Protein AF-G3NMR1-F1 (afdb_monomer_lite)

Radius of gyration: 26.81 Å; chains: 1; bounding box: 36×51×72 Å

Secondary structure (DSSP, 8-state):
--PPP--TT-------TTT-TTTTSTTHHHHHHHHHHHHHHHS---S-TTTTSPPP-TTTT--HHHHHHHHHHHTTPPPPP-----

Sequence (86 aa):
MAGTASVAGEVFVDALPYFDQGYDAAGVREAAAALVEEETRRYRPTKNYLSYLQTPDFSAFETEIMRNEFDRLAARQPMDLLSMKR

Structure (mmCIF, N/CA/C/O backbone):
data_AF-G3NMR1-F1
#
_entry.id   AF-G3NMR1-F1
#
loop_
_atom_site.group_PDB
_atom_site.id
_atom_site.type_symbol
_atom_site.label_atom_id
_atom_site.label_alt_id
_atom_site.label_comp_id
_atom_site.label_asym_id
_atom_site.label_entity_id
_atom_site.label_seq_id
_atom_site.pdbx_PDB_ins_code
_atom_site.Cartn_x
_atom_site.Cartn_y
_atom_site.Cartn_z
_atom_site.occupancy
_atom_site.B_iso_or_equiv
_atom_site.auth_seq_id
_atom_site.auth_comp_id
_atom_site.auth_asym_id
_atom_site.auth_atom_id
_atom_site.pdbx_PDB_model_num
ATOM 1 N N . MET A 1 1 ? 13.041 -34.737 -24.911 1.00 40.03 1 MET A N 1
ATOM 2 C CA . MET A 1 1 ? 12.950 -33.708 -23.857 1.00 40.03 1 MET A CA 1
ATOM 3 C C . MET A 1 1 ? 11.486 -33.350 -23.691 1.00 40.03 1 MET A C 1
ATOM 5 O O . MET A 1 1 ? 10.933 -32.706 -24.571 1.00 40.03 1 MET A O 1
ATOM 9 N N . ALA A 1 2 ? 10.834 -33.876 -22.655 1.00 44.94 2 ALA A N 1
ATOM 10 C CA . ALA A 1 2 ? 9.436 -33.575 -22.364 1.00 44.94 2 ALA A CA 1
ATOM 11 C C . ALA A 1 2 ? 9.364 -32.181 -21.722 1.00 44.94 2 ALA A C 1
ATOM 13 O O . ALA A 1 2 ? 9.760 -32.016 -20.573 1.00 44.94 2 ALA A O 1
ATOM 14 N N . GLY A 1 3 ? 8.940 -31.180 -22.495 1.00 46.69 3 GLY A N 1
ATOM 15 C CA . GLY A 1 3 ? 8.599 -29.852 -21.991 1.00 46.69 3 GLY A CA 1
ATOM 16 C C . GLY A 1 3 ? 7.132 -29.854 -21.584 1.00 46.69 3 GLY A C 1
ATOM 17 O O . GLY A 1 3 ? 6.269 -30.207 -22.383 1.00 46.69 3 GLY A O 1
ATOM 18 N N . THR A 1 4 ? 6.889 -29.555 -20.318 1.00 45.19 4 THR A N 1
ATOM 19 C CA . THR A 1 4 ? 5.616 -29.629 -19.605 1.00 45.19 4 THR A CA 1
ATOM 20 C C . THR A 1 4 ? 4.489 -28.865 -20.296 1.00 45.19 4 THR A C 1
ATOM 22 O O . THR A 1 4 ? 4.676 -27.761 -20.800 1.00 45.19 4 THR A O 1
ATOM 25 N N . ALA A 1 5 ? 3.304 -29.476 -20.298 1.00 44.34 5 ALA A N 1
ATOM 26 C CA . ALA A 1 5 ? 2.066 -28.897 -20.791 1.00 44.34 5 ALA A CA 1
ATOM 27 C C . ALA A 1 5 ? 1.788 -27.547 -20.108 1.00 44.34 5 ALA A C 1
ATOM 29 O O . ALA A 1 5 ? 1.606 -27.492 -18.894 1.00 44.34 5 ALA A O 1
ATOM 30 N N . SER A 1 6 ? 1.752 -26.475 -20.903 1.00 46.12 6 SER A N 1
ATOM 31 C CA . SER A 1 6 ? 1.300 -25.154 -20.471 1.00 46.12 6 SER A CA 1
ATOM 32 C C . SER A 1 6 ? -0.162 -25.262 -20.038 1.00 46.12 6 SER A C 1
ATOM 34 O O . SER A 1 6 ? -1.066 -25.484 -20.847 1.00 46.12 6 SER A O 1
ATOM 36 N N . VAL A 1 7 ? -0.384 -25.167 -18.730 1.00 44.19 7 VAL A N 1
ATOM 37 C CA . VAL A 1 7 ? -1.700 -24.899 -18.155 1.00 44.19 7 VAL A CA 1
ATOM 38 C C . VAL A 1 7 ? -2.145 -23.540 -18.691 1.00 44.19 7 VAL A C 1
ATOM 40 O O . VAL A 1 7 ? -1.350 -22.600 -18.708 1.00 44.19 7 VAL A O 1
ATOM 43 N N . ALA A 1 8 ? -3.404 -23.418 -19.118 1.00 51.53 8 ALA A N 1
ATOM 44 C CA . ALA A 1 8 ? -4.007 -22.134 -19.470 1.00 51.53 8 ALA A CA 1
ATOM 45 C C . ALA A 1 8 ? -3.903 -21.172 -18.267 1.00 51.53 8 ALA A C 1
ATOM 47 O O . ALA A 1 8 ? -4.730 -21.212 -17.358 1.00 51.53 8 ALA A O 1
ATOM 48 N N . GLY A 1 9 ? -2.839 -20.367 -18.225 1.00 53.78 9 GLY A N 1
ATOM 49 C CA . GLY A 1 9 ? -2.484 -19.534 -17.075 1.00 53.78 9 GLY A CA 1
ATOM 50 C C . GLY A 1 9 ? -0.994 -19.193 -16.968 1.00 53.78 9 GLY A C 1
ATOM 51 O O . GLY A 1 9 ? -0.674 -18.105 -16.499 1.00 53.78 9 GLY A O 1
ATOM 52 N N . GLU A 1 10 ? -0.085 -20.044 -17.454 1.00 57.41 10 GLU A N 1
ATOM 53 C CA . GLU A 1 10 ? 1.346 -19.707 -17.529 1.00 57.41 10 GLU A CA 1
ATOM 54 C C . GLU A 1 10 ? 1.672 -19.094 -18.892 1.00 57.41 10 GLU A C 1
ATOM 56 O O . GLU A 1 10 ? 2.130 -19.761 -19.820 1.00 57.41 10 GLU A O 1
ATOM 61 N N . VAL A 1 11 ? 1.398 -17.796 -19.024 1.00 71.44 11 VAL A N 1
ATOM 62 C CA . VAL A 1 11 ? 1.987 -16.994 -20.099 1.00 71.44 11 VAL A CA 1
ATOM 63 C C . VAL A 1 11 ? 3.428 -16.709 -19.693 1.00 71.44 11 VAL A C 1
ATOM 65 O O . VAL A 1 11 ? 3.669 -15.967 -18.743 1.00 71.44 11 VAL A O 1
ATOM 68 N N . PHE A 1 12 ? 4.388 -17.313 -20.393 1.00 75.25 12 PHE A N 1
ATOM 69 C CA . PHE A 1 12 ? 5.795 -16.972 -20.222 1.00 75.25 12 PHE A CA 1
ATOM 70 C C . PHE A 1 12 ? 6.020 -15.560 -20.772 1.00 75.25 12 PHE A C 1
ATOM 72 O O . PHE A 1 12 ? 5.918 -15.336 -21.978 1.00 75.25 12 PHE A O 1
ATOM 79 N N . VAL A 1 13 ? 6.258 -14.600 -19.880 1.00 80.44 13 VAL A N 1
ATOM 80 C CA . VAL A 1 13 ? 6.561 -13.218 -20.261 1.00 80.44 13 VAL A CA 1
ATOM 81 C C . VAL A 1 13 ? 8.059 -13.115 -20.515 1.00 80.44 13 VAL A C 1
ATOM 83 O O . VAL A 1 13 ? 8.858 -13.357 -19.613 1.00 80.44 13 VAL A O 1
ATOM 86 N N . ASP A 1 14 ? 8.424 -12.763 -21.745 1.00 83.88 14 ASP A N 1
ATOM 87 C CA . ASP A 1 14 ? 9.810 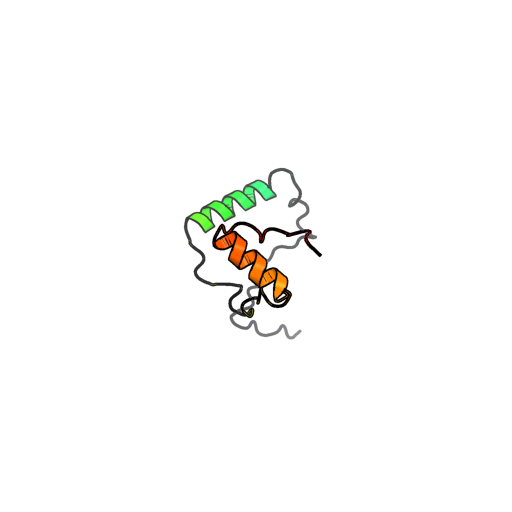-12.512 -22.129 1.00 83.88 14 ASP A CA 1
ATOM 88 C C . ASP A 1 14 ? 10.219 -11.094 -21.709 1.00 83.88 14 ASP A C 1
ATOM 90 O O . ASP A 1 14 ? 9.757 -10.103 -22.275 1.00 83.88 14 ASP A O 1
ATOM 94 N N . ALA A 1 15 ? 11.018 -11.011 -20.650 1.00 86.00 15 ALA A N 1
ATOM 95 C CA . ALA A 1 15 ? 11.588 -9.776 -20.122 1.00 86.00 15 ALA A CA 1
ATOM 96 C C . ALA A 1 15 ? 12.857 -10.138 -19.341 1.00 86.00 15 ALA A C 1
ATOM 98 O O . ALA A 1 15 ? 12.803 -10.325 -18.124 1.00 86.00 15 ALA A O 1
ATOM 99 N N . LEU A 1 16 ? 13.978 -10.337 -20.042 1.00 87.25 16 LEU A N 1
ATOM 100 C CA . LEU A 1 16 ? 15.205 -10.917 -19.486 1.00 87.25 16 LEU A CA 1
ATOM 101 C C . LEU A 1 16 ? 16.141 -9.827 -18.938 1.00 87.25 16 LEU A C 1
ATOM 103 O O . LEU A 1 16 ? 16.925 -9.256 -19.699 1.00 87.25 16 LEU A O 1
ATOM 107 N N . PRO A 1 17 ? 16.200 -9.598 -17.610 1.00 85.81 17 PRO A N 1
ATOM 108 C CA . PRO A 1 17 ? 16.912 -8.437 -17.067 1.00 85.81 17 PRO A CA 1
ATOM 109 C C . PRO A 1 17 ? 18.430 -8.490 -17.289 1.00 85.81 17 PRO A C 1
ATOM 111 O O . PRO A 1 17 ? 19.097 -7.466 -17.316 1.00 85.81 17 PRO A O 1
ATOM 114 N N . TYR A 1 18 ? 18.992 -9.692 -17.443 1.00 87.19 18 TYR A N 1
ATOM 115 C CA . TYR A 1 18 ? 20.427 -9.889 -17.661 1.00 87.19 18 TYR A CA 1
ATOM 116 C C . TYR A 1 18 ? 20.846 -9.760 -19.128 1.00 87.19 18 TYR A C 1
ATOM 118 O O . TYR A 1 18 ? 22.030 -9.565 -19.409 1.00 87.19 18 TYR A O 1
ATOM 126 N N . PHE A 1 19 ? 19.902 -9.896 -20.059 1.00 87.50 19 PHE A N 1
ATOM 127 C CA . PHE A 1 19 ? 20.162 -9.720 -21.486 1.00 87.50 19 PHE A CA 1
ATOM 128 C C . PHE A 1 19 ? 19.919 -8.264 -21.895 1.00 87.50 19 PHE A C 1
ATOM 130 O O . PHE A 1 19 ? 20.739 -7.659 -22.587 1.00 87.50 19 PHE A O 1
ATOM 137 N N . ASP A 1 20 ? 18.846 -7.672 -21.375 1.00 87.44 20 ASP A N 1
ATOM 138 C CA . ASP A 1 20 ? 18.431 -6.310 -21.678 1.00 87.44 20 ASP A CA 1
ATOM 139 C C . ASP A 1 20 ? 19.169 -5.277 -20.809 1.00 87.44 20 ASP A C 1
ATOM 141 O O . ASP A 1 20 ? 18.657 -4.737 -19.832 1.00 87.44 20 ASP A O 1
ATOM 145 N N . GLN A 1 21 ? 20.401 -4.949 -21.192 1.00 84.25 21 GLN A N 1
ATOM 146 C CA . GLN A 1 21 ? 21.262 -4.001 -20.462 1.00 84.25 21 GLN A CA 1
ATOM 147 C C . GLN A 1 21 ? 20.805 -2.526 -20.562 1.00 84.25 21 GLN A C 1
ATOM 149 O O . GLN A 1 21 ? 21.354 -1.649 -19.900 1.00 84.25 21 GLN A O 1
ATOM 154 N N . GLY A 1 22 ? 19.819 -2.228 -21.415 1.00 84.31 22 GLY A N 1
ATOM 155 C CA . GLY A 1 22 ? 19.332 -0.869 -21.679 1.00 84.31 22 GLY A CA 1
ATOM 156 C C . GLY A 1 22 ? 18.267 -0.356 -20.705 1.00 84.31 22 GLY A C 1
ATOM 157 O O . GLY A 1 22 ? 17.914 0.819 -20.778 1.00 84.31 22 GLY A O 1
ATOM 158 N N . TYR A 1 23 ? 17.752 -1.197 -19.801 1.00 79.25 23 TYR A N 1
ATOM 159 C CA . TYR A 1 23 ? 16.664 -0.822 -18.884 1.00 79.2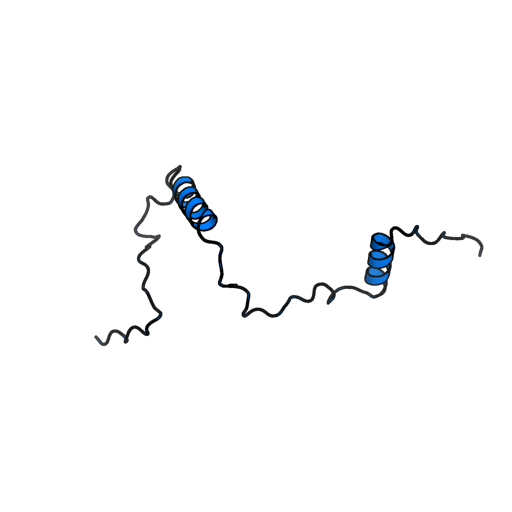5 23 TYR A CA 1
ATOM 160 C C . TYR A 1 23 ? 17.036 0.279 -17.883 1.00 79.25 23 TYR A C 1
ATOM 162 O O . TYR A 1 23 ? 16.163 1.032 -17.452 1.00 79.25 23 TYR A O 1
ATOM 170 N N . ASP A 1 24 ? 18.316 0.387 -17.526 1.00 81.44 24 ASP A N 1
ATOM 171 C CA . ASP A 1 24 ? 18.814 1.406 -16.596 1.00 81.44 24 ASP A CA 1
ATOM 172 C C . ASP A 1 24 ? 19.262 2.697 -17.304 1.00 81.44 24 ASP A C 1
ATOM 174 O O . ASP A 1 24 ? 19.783 3.614 -16.666 1.00 81.44 24 ASP A O 1
ATOM 178 N N . ALA A 1 25 ? 19.056 2.799 -18.623 1.00 87.50 25 ALA A N 1
ATOM 179 C CA . ALA A 1 25 ? 19.295 4.040 -19.343 1.00 87.50 25 ALA A CA 1
ATOM 180 C C . ALA A 1 25 ? 18.340 5.144 -18.858 1.00 87.50 25 ALA A C 1
ATOM 182 O O . ALA A 1 25 ? 17.165 4.911 -18.562 1.00 87.50 25 ALA A O 1
ATOM 183 N N . ALA A 1 26 ? 18.856 6.372 -18.795 1.00 89.00 26 ALA A N 1
ATOM 184 C CA . ALA A 1 26 ? 18.099 7.520 -18.314 1.00 89.00 26 ALA A CA 1
ATOM 185 C C . ALA A 1 26 ? 16.815 7.729 -19.137 1.00 89.00 26 ALA A C 1
ATOM 187 O O . ALA A 1 26 ? 16.863 7.764 -20.367 1.00 89.00 26 ALA A O 1
ATOM 188 N N . GLY A 1 27 ? 15.674 7.892 -18.466 1.00 88.38 27 GLY A N 1
ATOM 189 C CA . GLY A 1 27 ? 14.385 8.155 -19.110 1.00 88.38 27 GLY A CA 1
ATOM 190 C C . GLY A 1 27 ? 13.583 6.905 -19.481 1.00 88.38 27 GLY A C 1
ATOM 191 O O . GLY A 1 27 ? 12.391 7.023 -19.761 1.00 88.38 27 GLY A O 1
ATOM 192 N N . VAL A 1 28 ? 14.186 5.708 -19.489 1.00 90.19 28 VAL A N 1
ATOM 193 C CA . VAL A 1 28 ? 13.489 4.473 -19.899 1.00 90.19 28 VAL A CA 1
ATOM 194 C C . VAL A 1 28 ? 12.430 4.069 -18.876 1.00 90.19 28 VAL A C 1
ATOM 196 O O . VAL A 1 28 ? 11.302 3.736 -19.247 1.00 90.19 28 VAL A O 1
ATOM 199 N N . ARG A 1 29 ? 12.757 4.139 -17.582 1.00 89.12 29 ARG A N 1
ATOM 200 C CA . ARG A 1 29 ? 11.807 3.815 -16.506 1.00 89.12 29 ARG A CA 1
ATOM 201 C C . ARG A 1 29 ? 10.678 4.835 -16.434 1.00 89.12 29 ARG A C 1
ATOM 203 O O . ARG A 1 29 ? 9.528 4.455 -16.232 1.00 89.12 29 ARG A O 1
ATOM 210 N N . GLU A 1 30 ? 10.998 6.107 -16.633 1.00 93.56 30 GLU A N 1
ATOM 211 C CA . GLU A 1 30 ? 10.040 7.208 -16.639 1.00 93.56 30 GLU A CA 1
ATOM 212 C C . GLU A 1 30 ? 9.064 7.086 -17.815 1.00 93.56 30 GLU A C 1
ATOM 214 O O . GLU A 1 30 ? 7.855 7.213 -17.625 1.00 93.56 30 GLU A O 1
ATOM 219 N N . ALA A 1 31 ? 9.567 6.766 -19.011 1.00 93.00 31 ALA A N 1
ATOM 220 C CA . ALA A 1 31 ? 8.731 6.526 -20.183 1.00 93.00 31 ALA A CA 1
ATOM 221 C C . ALA A 1 31 ? 7.809 5.310 -19.989 1.00 93.00 31 ALA A C 1
ATOM 223 O O . ALA A 1 31 ? 6.621 5.381 -20.299 1.00 93.00 31 ALA A O 1
ATOM 224 N N . ALA A 1 32 ? 8.327 4.211 -19.431 1.00 92.00 32 ALA A N 1
ATOM 225 C CA . ALA A 1 32 ? 7.518 3.032 -19.130 1.00 92.00 32 ALA A CA 1
ATOM 226 C C . ALA A 1 32 ? 6.431 3.331 -18.082 1.00 92.00 32 ALA A C 1
ATOM 228 O O . ALA A 1 32 ? 5.281 2.929 -18.256 1.00 92.00 32 ALA A O 1
ATOM 229 N N . ALA A 1 33 ? 6.768 4.072 -17.022 1.00 92.88 33 ALA A N 1
ATOM 230 C CA . ALA A 1 33 ? 5.813 4.470 -15.992 1.00 92.88 33 ALA A CA 1
ATOM 231 C C . ALA A 1 33 ? 4.689 5.355 -16.554 1.00 92.88 33 ALA A C 1
ATOM 233 O O . ALA A 1 33 ? 3.527 5.128 -16.221 1.00 92.88 33 ALA A O 1
ATOM 234 N N . ALA A 1 34 ? 5.012 6.298 -17.447 1.00 95.00 34 ALA A N 1
ATOM 235 C CA . ALA A 1 34 ? 4.017 7.151 -18.097 1.00 95.00 34 ALA A CA 1
ATOM 236 C C . ALA A 1 34 ? 2.996 6.332 -18.909 1.00 95.00 34 ALA A C 1
ATOM 238 O O . ALA A 1 34 ? 1.792 6.553 -18.792 1.00 95.00 34 ALA A O 1
ATOM 239 N N . LEU A 1 35 ? 3.458 5.330 -19.667 1.00 93.19 35 LEU A N 1
ATOM 240 C CA . LEU A 1 35 ? 2.571 4.434 -20.419 1.00 93.19 35 LEU A CA 1
ATOM 241 C C . LEU A 1 35 ? 1.659 3.611 -19.494 1.00 93.19 35 LEU A C 1
ATOM 243 O O . LEU A 1 35 ? 0.472 3.443 -19.773 1.00 93.19 35 LEU A O 1
ATOM 247 N N . VAL A 1 36 ? 2.186 3.123 -18.365 1.00 91.50 36 VAL A N 1
ATOM 248 C CA . VAL A 1 36 ? 1.383 2.404 -17.359 1.00 91.50 36 VAL A CA 1
ATOM 249 C C . VAL A 1 36 ? 0.332 3.325 -16.729 1.00 91.50 36 VAL A C 1
ATOM 251 O O . VAL A 1 36 ? -0.809 2.910 -16.507 1.00 91.50 36 VAL A O 1
ATOM 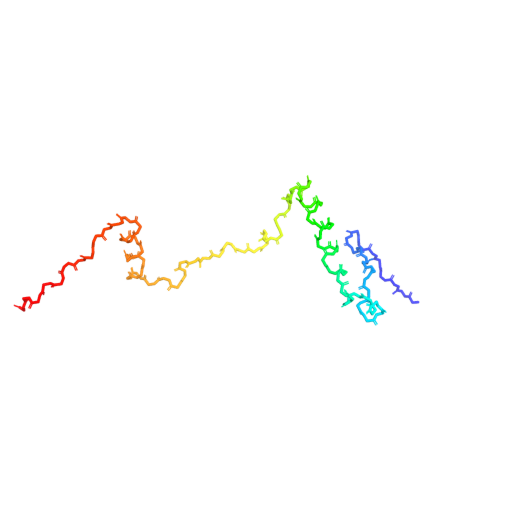254 N N . GLU A 1 37 ? 0.680 4.578 -16.447 1.00 92.56 37 GLU A N 1
ATOM 255 C CA . GLU A 1 37 ? -0.252 5.555 -15.883 1.00 92.56 37 GLU A CA 1
ATOM 256 C C . GLU A 1 37 ? -1.418 5.854 -16.839 1.00 92.56 37 GLU A C 1
ATOM 258 O O . GLU A 1 37 ? -2.580 5.852 -16.423 1.00 92.56 37 GLU A O 1
ATOM 263 N N . GLU A 1 38 ? -1.145 6.039 -18.133 1.00 93.44 38 GLU A N 1
ATOM 264 C CA . GLU A 1 38 ? -2.190 6.272 -19.139 1.00 93.44 38 GLU A CA 1
ATOM 265 C C . GLU A 1 38 ? -3.199 5.115 -19.216 1.00 93.44 38 GLU A C 1
ATOM 267 O O . GLU A 1 38 ? -4.418 5.343 -19.225 1.00 93.44 38 GLU A O 1
ATOM 272 N N . GLU A 1 39 ? -2.710 3.875 -19.196 1.00 91.19 39 GLU A N 1
ATOM 273 C CA . GLU A 1 39 ? -3.560 2.682 -19.216 1.00 91.19 39 GLU A CA 1
ATOM 274 C C . GLU A 1 39 ? -4.358 2.519 -17.916 1.00 91.19 39 GLU A C 1
ATOM 276 O O . GLU A 1 39 ? -5.567 2.264 -17.951 1.00 91.19 39 GLU A O 1
ATOM 281 N N . THR A 1 40 ? -3.731 2.736 -16.755 1.00 88.12 40 THR A N 1
ATOM 282 C CA . THR A 1 40 ? -4.421 2.651 -15.452 1.00 88.12 40 THR A CA 1
ATOM 283 C C . THR A 1 40 ? -5.436 3.775 -15.239 1.00 88.12 40 THR A C 1
ATOM 285 O O . THR A 1 40 ? -6.432 3.581 -14.534 1.00 88.12 40 THR A O 1
ATOM 288 N N . ARG A 1 41 ? -5.267 4.929 -15.902 1.00 88.94 41 ARG A N 1
ATOM 289 C CA . ARG A 1 41 ? -6.285 5.990 -15.937 1.00 88.94 41 ARG A CA 1
ATOM 290 C C . ARG A 1 41 ? -7.512 5.568 -16.742 1.00 88.94 41 ARG A C 1
ATOM 292 O O . ARG A 1 41 ? -8.637 5.920 -16.381 1.00 88.94 41 ARG A O 1
ATOM 299 N N . ARG A 1 42 ? -7.301 4.845 -17.845 1.00 89.38 42 ARG A N 1
ATOM 300 C CA . ARG A 1 42 ? -8.369 4.392 -18.746 1.00 89.38 42 ARG A CA 1
ATOM 301 C C . ARG A 1 42 ? -9.131 3.198 -18.178 1.00 89.38 42 ARG A C 1
ATOM 303 O O . ARG A 1 42 ? -10.359 3.160 -18.277 1.00 89.38 42 ARG A O 1
ATOM 310 N N . TYR A 1 43 ? -8.426 2.255 -17.563 1.00 84.75 43 TYR A N 1
ATOM 311 C CA . TYR A 1 43 ? -9.002 1.031 -17.021 1.00 84.75 43 TYR A CA 1
ATOM 312 C C . TYR A 1 43 ? -8.828 0.979 -15.507 1.00 84.75 43 TYR A C 1
ATOM 314 O O . TYR A 1 43 ? -7.744 0.719 -14.991 1.00 84.75 43 TYR A O 1
ATOM 322 N N . ARG A 1 44 ? -9.930 1.174 -14.773 1.00 78.81 44 ARG A N 1
ATOM 323 C CA . ARG A 1 44 ? -9.919 1.003 -13.316 1.00 78.81 44 ARG A CA 1
ATOM 324 C C . ARG A 1 44 ? -9.691 -0.474 -12.968 1.00 78.81 44 ARG A C 1
ATOM 326 O O . ARG A 1 44 ? -10.451 -1.311 -13.462 1.00 78.81 44 ARG A O 1
ATOM 333 N N . PRO A 1 45 ? -8.715 -0.809 -12.106 1.00 83.25 45 PRO A N 1
ATOM 334 C CA . PRO A 1 45 ? -8.506 -2.182 -11.663 1.00 83.25 45 PRO A CA 1
ATOM 335 C C . PRO A 1 45 ? -9.778 -2.759 -11.031 1.00 83.25 45 PRO A C 1
ATOM 337 O O . PRO A 1 45 ? -10.304 -2.217 -10.062 1.00 83.25 45 PRO A O 1
ATOM 340 N N . THR A 1 46 ? -10.286 -3.858 -11.588 1.00 80.38 46 THR A N 1
ATOM 341 C CA . THR A 1 46 ? -11.485 -4.553 -11.080 1.00 80.38 46 THR A CA 1
ATOM 342 C C . THR A 1 46 ? -11.143 -5.748 -10.195 1.00 80.38 46 THR A C 1
ATOM 344 O O . THR A 1 46 ? -11.966 -6.192 -9.399 1.00 80.38 46 THR A O 1
ATOM 347 N N . LYS A 1 47 ? -9.920 -6.274 -10.319 1.00 85.31 47 LYS A N 1
ATOM 348 C CA . LYS A 1 47 ? -9.426 -7.406 -9.535 1.00 85.31 47 LYS A CA 1
ATOM 349 C C . LYS A 1 47 ? -8.644 -6.888 -8.335 1.00 85.31 47 LYS A C 1
ATOM 351 O O . LYS A 1 47 ? -7.604 -6.255 -8.497 1.00 85.31 47 LYS A O 1
ATOM 356 N N . ASN A 1 48 ? -9.128 -7.186 -7.134 1.00 84.88 48 ASN A N 1
ATOM 357 C CA . ASN A 1 48 ? -8.381 -6.925 -5.912 1.00 84.88 48 ASN A CA 1
ATOM 358 C C . ASN A 1 48 ? -7.303 -8.005 -5.736 1.00 84.88 48 ASN A C 1
ATOM 360 O O . ASN A 1 48 ? -7.605 -9.134 -5.342 1.00 84.88 48 ASN A O 1
ATOM 364 N N . TYR A 1 49 ? -6.050 -7.650 -6.014 1.00 85.31 49 TYR A N 1
ATOM 365 C CA . TYR A 1 49 ? -4.907 -8.547 -5.845 1.00 85.31 49 TYR A CA 1
ATOM 366 C C . TYR A 1 49 ? -4.588 -8.844 -4.374 1.00 85.31 49 TYR A C 1
ATO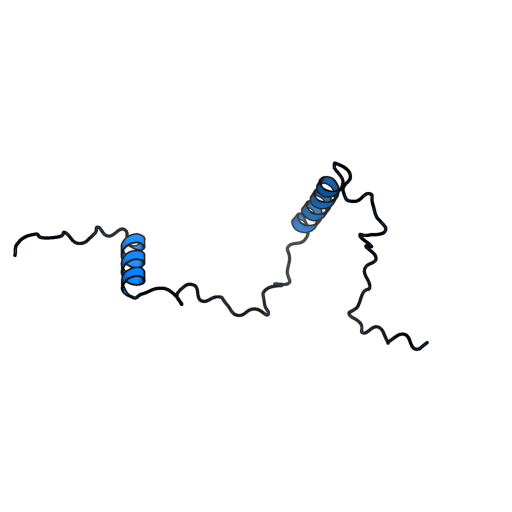M 368 O O . TYR A 1 49 ? -3.837 -9.765 -4.117 1.00 85.31 49 TYR A O 1
ATOM 376 N N . LEU A 1 50 ? -5.176 -8.131 -3.410 1.00 86.44 50 LEU A N 1
ATOM 377 C CA . LEU A 1 50 ? -5.044 -8.401 -1.974 1.00 86.44 50 LEU A CA 1
ATOM 378 C C . LEU A 1 50 ? -6.211 -9.233 -1.421 1.00 86.44 50 LEU A C 1
ATOM 380 O O . LEU A 1 50 ? -6.283 -9.461 -0.221 1.00 86.44 50 LEU A O 1
ATOM 384 N N . SER A 1 51 ? -7.139 -9.690 -2.268 1.00 87.06 51 SER A N 1
ATOM 385 C CA . SER A 1 51 ? -8.343 -10.416 -1.825 1.00 87.06 51 SER A CA 1
ATOM 386 C C . SER A 1 51 ? -8.062 -11.759 -1.148 1.00 87.06 51 SER A C 1
ATOM 388 O O . SER A 1 51 ? -8.887 -12.228 -0.372 1.00 87.06 51 SER A O 1
ATOM 390 N N . TYR A 1 52 ? -6.910 -12.373 -1.426 1.00 88.94 52 TYR A N 1
ATOM 391 C CA . TYR A 1 52 ? -6.483 -13.607 -0.766 1.00 88.94 52 TYR A CA 1
ATOM 392 C C . TYR A 1 52 ? -5.910 -13.364 0.638 1.00 88.94 52 TYR A C 1
ATOM 394 O O . TYR A 1 52 ? -5.699 -14.319 1.385 1.00 88.94 52 TYR A O 1
ATOM 402 N N . LEU A 1 53 ? -5.617 -12.108 0.988 1.00 89.75 53 LEU A N 1
ATOM 403 C CA . LEU A 1 53 ? -5.112 -11.747 2.302 1.00 89.75 53 LEU A CA 1
ATOM 404 C C . LEU A 1 53 ? -6.278 -11.538 3.263 1.00 89.75 53 LEU A C 1
ATOM 406 O O . LEU A 1 53 ? -7.309 -10.960 2.918 1.00 89.75 53 LEU A O 1
ATOM 410 N N . GLN A 1 54 ? -6.086 -11.980 4.501 1.00 88.69 54 GLN A N 1
ATOM 411 C CA . GLN A 1 54 ? -7.009 -11.664 5.578 1.00 88.69 54 GLN A CA 1
ATOM 412 C C . GLN A 1 54 ? -6.998 -10.154 5.844 1.00 88.69 54 GLN A C 1
ATOM 414 O O . GLN A 1 54 ? -5.952 -9.507 5.753 1.00 88.69 54 GLN A O 1
ATOM 419 N N . THR A 1 55 ? -8.158 -9.591 6.191 1.00 86.19 55 THR A N 1
ATOM 420 C CA . THR A 1 55 ? -8.248 -8.196 6.628 1.00 86.19 55 THR A CA 1
ATOM 421 C C . THR A 1 55 ? -7.312 -7.984 7.823 1.00 86.19 55 THR A C 1
ATOM 423 O O . THR A 1 55 ? -7.450 -8.703 8.816 1.00 86.19 55 THR A O 1
ATOM 426 N N . PRO A 1 56 ? -6.352 -7.047 7.739 1.00 88.38 56 PRO A N 1
ATOM 427 C CA . PRO A 1 56 ? -5.436 -6.791 8.840 1.00 88.38 56 PRO A CA 1
ATOM 428 C C . PRO A 1 56 ? -6.206 -6.254 10.048 1.00 88.38 56 PRO A C 1
ATOM 430 O O . PRO A 1 56 ? -6.990 -5.312 9.925 1.00 88.38 56 PRO A O 1
ATOM 433 N N . ASP A 1 57 ? -5.973 -6.854 11.214 1.00 89.88 57 ASP A N 1
ATOM 434 C CA . ASP A 1 57 ? -6.448 -6.315 12.484 1.00 89.88 57 ASP A CA 1
ATOM 435 C C . ASP A 1 57 ? -5.459 -5.256 12.976 1.00 89.88 57 ASP A C 1
ATOM 437 O O . ASP A 1 57 ? -4.378 -5.566 13.478 1.00 89.88 57 ASP A O 1
ATOM 441 N N . PHE A 1 58 ? -5.832 -3.991 12.810 1.00 84.25 58 PHE A N 1
ATOM 442 C CA . PHE A 1 58 ? -5.029 -2.858 13.267 1.00 84.25 58 PHE A CA 1
ATOM 443 C C . PHE A 1 58 ? -5.077 -2.667 14.789 1.00 84.25 58 PHE A C 1
ATOM 445 O O . PHE A 1 58 ? -4.201 -2.007 15.340 1.00 84.25 58 PHE A O 1
ATOM 452 N N . SER A 1 59 ? -6.052 -3.278 15.469 1.00 85.88 59 SER A N 1
ATOM 453 C CA . SER A 1 59 ? -6.249 -3.158 16.917 1.00 85.88 59 SER A CA 1
ATOM 454 C C . SER A 1 59 ? -5.564 -4.264 17.725 1.00 85.88 59 SER A C 1
ATOM 456 O O . SER A 1 59 ? -5.562 -4.219 18.955 1.00 85.88 59 SER A O 1
ATOM 458 N N . ALA A 1 60 ? -4.932 -5.234 17.053 1.00 85.75 60 ALA A N 1
ATOM 459 C CA . ALA A 1 60 ? -4.301 -6.394 17.686 1.00 85.75 60 ALA A CA 1
ATOM 460 C C . ALA A 1 60 ? -3.242 -6.025 18.743 1.00 85.75 60 ALA A C 1
ATOM 462 O O . ALA A 1 60 ? -3.007 -6.784 19.682 1.00 85.75 60 ALA A O 1
ATOM 463 N N . PHE A 1 61 ? -2.607 -4.860 18.597 1.00 86.19 61 PHE A N 1
ATOM 464 C CA . PHE A 1 61 ? -1.568 -4.366 19.505 1.00 86.19 61 PHE A CA 1
ATOM 465 C C . PHE A 1 61 ? -2.047 -3.221 20.409 1.00 86.19 61 PHE A C 1
ATOM 467 O O . PHE A 1 61 ? -1.259 -2.676 21.184 1.00 86.19 61 PHE A O 1
ATOM 474 N N . GLU A 1 62 ? -3.322 -2.838 20.325 1.00 89.50 62 GLU A N 1
ATOM 475 C CA . GLU A 1 62 ? -3.873 -1.764 21.142 1.00 89.50 62 GLU A CA 1
ATOM 476 C C . GLU A 1 62 ? -4.194 -2.265 22.548 1.00 89.50 62 GLU A C 1
ATOM 478 O O . GLU A 1 62 ? -5.069 -3.107 22.769 1.00 89.50 62 GLU A O 1
ATOM 483 N N . THR A 1 63 ? -3.511 -1.685 23.532 1.00 90.56 63 THR A N 1
ATOM 484 C CA . THR A 1 63 ? -3.903 -1.841 24.934 1.00 90.56 63 THR A CA 1
ATOM 485 C C . THR A 1 63 ? -5.226 -1.121 25.201 1.00 90.56 63 THR A C 1
ATOM 487 O O . THR A 1 63 ? -5.583 -0.165 24.512 1.00 90.56 63 THR A O 1
ATOM 490 N N . GLU A 1 64 ? -5.953 -1.545 26.234 1.00 88.50 64 GLU A N 1
ATOM 491 C CA . GLU A 1 64 ? -7.211 -0.901 26.643 1.00 88.50 64 GLU A CA 1
ATOM 492 C C . GLU A 1 64 ? -7.036 0.602 26.913 1.00 88.50 64 GLU A C 1
ATOM 494 O O . GLU A 1 64 ? -7.883 1.404 26.529 1.00 88.50 64 GLU A O 1
ATOM 499 N N . ILE A 1 65 ? -5.896 0.999 27.491 1.00 90.31 65 ILE A N 1
ATOM 500 C CA . ILE A 1 65 ? -5.558 2.407 27.735 1.00 90.31 65 ILE A CA 1
ATOM 501 C C . ILE A 1 65 ? -5.430 3.165 26.411 1.00 90.31 65 ILE A C 1
ATOM 503 O O . ILE A 1 65 ? -5.999 4.242 26.266 1.00 90.31 65 ILE A O 1
ATOM 507 N N . MET A 1 66 ? -4.717 2.603 25.431 1.00 89.94 66 MET A N 1
ATOM 508 C CA . MET A 1 66 ? -4.550 3.247 24.125 1.00 89.94 66 MET A CA 1
ATOM 509 C C . MET A 1 66 ? -5.884 3.411 23.403 1.00 89.94 66 MET A C 1
ATOM 511 O O . MET A 1 66 ? -6.147 4.484 22.870 1.00 89.94 66 MET A O 1
ATOM 515 N N . ARG A 1 67 ? -6.744 2.389 23.439 1.00 90.06 67 ARG A N 1
ATOM 516 C CA . ARG A 1 67 ? -8.081 2.434 22.836 1.00 90.06 67 ARG A CA 1
ATOM 517 C C . ARG A 1 67 ? -8.920 3.573 23.420 1.00 90.06 67 ARG A C 1
ATOM 519 O O . ARG A 1 67 ? -9.429 4.404 22.676 1.00 90.06 67 ARG A O 1
ATOM 526 N N . ASN A 1 68 ? -8.956 3.678 24.750 1.00 90.62 68 ASN A N 1
ATOM 527 C CA . ASN A 1 68 ? -9.677 4.745 25.448 1.00 90.62 68 ASN A CA 1
ATOM 528 C C . ASN A 1 68 ? -9.124 6.140 25.109 1.00 90.62 68 ASN A C 1
ATOM 530 O O . ASN A 1 68 ? -9.885 7.091 24.932 1.00 90.62 68 ASN A O 1
ATOM 534 N N . GLU A 1 69 ? -7.801 6.277 24.996 1.00 90.88 69 GLU A N 1
ATOM 535 C CA . GLU A 1 69 ? -7.162 7.542 24.621 1.00 90.88 69 GLU A CA 1
ATOM 536 C C . GLU A 1 69 ? -7.463 7.932 23.166 1.00 90.88 69 GLU A C 1
ATOM 538 O O . GLU A 1 69 ? -7.733 9.106 22.890 1.00 90.88 69 GLU A O 1
ATOM 543 N N . PHE A 1 70 ? -7.477 6.967 22.240 1.00 91.00 70 PHE A N 1
ATOM 544 C CA . PHE A 1 70 ? -7.884 7.200 20.853 1.00 91.00 70 PHE A CA 1
ATOM 545 C C . PHE A 1 70 ? -9.355 7.610 20.751 1.00 91.00 70 PHE A C 1
ATOM 547 O O . PHE A 1 70 ? -9.656 8.580 20.050 1.00 91.00 70 PHE A O 1
ATOM 554 N N . ASP A 1 71 ? -10.248 6.960 21.499 1.00 92.44 71 ASP A N 1
ATOM 555 C CA . ASP A 1 71 ? -11.668 7.322 21.555 1.00 92.44 71 ASP A CA 1
ATOM 556 C C . ASP A 1 71 ? -11.865 8.736 22.121 1.00 92.44 71 ASP A C 1
ATOM 558 O O . ASP A 1 71 ? -12.614 9.541 21.556 1.00 92.44 71 ASP A O 1
ATOM 562 N N . ARG A 1 72 ? -11.125 9.096 23.181 1.00 94.31 72 ARG A N 1
ATOM 563 C CA . ARG A 1 72 ? -11.138 10.456 23.743 1.00 94.31 72 ARG A CA 1
ATOM 564 C C . ARG A 1 72 ? -10.705 11.492 22.705 1.00 94.31 72 ARG A C 1
ATOM 566 O O . ARG A 1 72 ? -11.354 12.532 22.564 1.00 94.31 72 ARG A O 1
ATOM 573 N N . LEU A 1 73 ? -9.618 11.223 21.977 1.00 92.62 73 LEU A N 1
ATOM 574 C CA . LEU A 1 73 ? -9.110 12.109 20.925 1.00 92.62 73 LEU A CA 1
ATOM 575 C C . LEU A 1 73 ? -10.101 12.242 19.760 1.00 92.62 73 LEU A C 1
ATOM 577 O O . LEU A 1 73 ? -10.346 13.361 19.303 1.00 92.62 73 LEU A O 1
ATOM 581 N N . ALA A 1 74 ? -10.710 11.140 19.316 1.00 92.81 74 ALA A N 1
ATOM 582 C CA . ALA A 1 74 ? 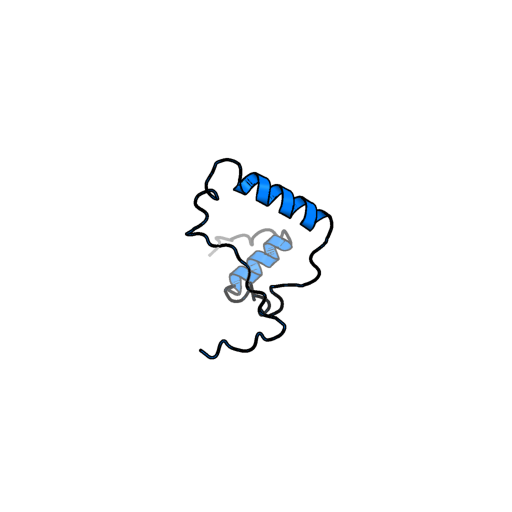-11.733 11.139 18.268 1.00 92.81 74 ALA A CA 1
ATOM 583 C C . ALA A 1 74 ? -12.977 11.943 18.684 1.00 92.81 74 ALA A C 1
ATOM 585 O O . ALA A 1 74 ? -13.505 12.731 17.895 1.00 92.81 74 ALA A O 1
ATOM 586 N N . ALA A 1 75 ? -13.387 11.820 19.949 1.00 94.94 75 ALA A N 1
ATOM 587 C CA . ALA A 1 75 ? -14.470 12.594 20.551 1.00 94.94 75 ALA A CA 1
ATOM 588 C C . ALA A 1 75 ? -14.075 14.041 20.909 1.00 94.94 75 ALA A C 1
ATOM 590 O O . ALA A 1 75 ? -14.924 14.811 21.364 1.00 94.94 75 ALA A O 1
ATOM 591 N N . ARG A 1 76 ? -12.805 14.426 20.706 1.00 94.19 76 ARG A N 1
ATOM 592 C CA . ARG A 1 76 ? -12.232 15.735 21.077 1.00 94.19 76 ARG A CA 1
ATOM 593 C C . ARG A 1 76 ? -12.468 16.100 22.544 1.00 94.19 76 ARG A C 1
ATOM 595 O O . ARG A 1 76 ? -12.643 17.272 22.880 1.00 94.19 76 ARG A O 1
ATOM 602 N N . GLN A 1 77 ? -12.487 15.100 23.417 1.00 91.81 77 GLN A N 1
ATOM 603 C CA . GLN A 1 77 ? -12.662 15.315 24.844 1.00 91.81 77 GLN A CA 1
ATOM 604 C C . GLN A 1 77 ? -11.339 15.771 25.485 1.00 91.81 77 GLN A C 1
ATOM 606 O O . GLN A 1 77 ? -10.266 15.279 25.116 1.00 91.81 77 GLN A O 1
ATOM 611 N N . PRO A 1 78 ? -11.388 16.729 26.427 1.00 90.00 78 PRO A N 1
ATOM 612 C CA . PRO A 1 78 ? -10.207 17.153 27.169 1.00 90.00 78 PRO A CA 1
ATOM 613 C C . PRO A 1 78 ? -9.693 16.020 28.066 1.00 90.00 78 PRO A C 1
ATOM 615 O O . PRO A 1 78 ? -10.453 15.136 28.455 1.00 90.00 78 PRO A O 1
ATOM 618 N N . MET A 1 79 ? -8.400 16.049 28.400 1.00 88.25 79 MET A N 1
ATOM 619 C CA . MET A 1 79 ? -7.831 15.092 29.354 1.00 88.25 79 MET A CA 1
ATOM 620 C C . MET A 1 79 ? -8.431 15.286 30.745 1.00 88.25 79 MET A C 1
ATOM 622 O O . MET A 1 79 ? -8.731 16.418 31.139 1.00 88.25 79 MET A O 1
ATOM 626 N N . ASP A 1 80 ? -8.523 14.195 31.503 1.00 83.69 80 ASP A N 1
ATOM 627 C CA . ASP A 1 80 ? -8.893 14.273 32.910 1.00 83.69 80 ASP A CA 1
ATOM 628 C C . ASP A 1 80 ? -7.909 15.165 33.671 1.00 83.69 80 ASP A C 1
ATOM 630 O O . ASP A 1 80 ? -6.684 15.075 33.536 1.00 83.69 80 ASP A O 1
ATOM 634 N N . LEU A 1 81 ? -8.466 16.069 34.473 1.00 84.19 81 LEU A N 1
ATOM 635 C CA . LEU A 1 81 ? -7.680 17.001 35.265 1.00 84.19 81 LEU A CA 1
ATOM 636 C C . LEU A 1 81 ? -7.010 16.248 36.413 1.00 84.19 81 LEU A C 1
ATOM 638 O O . LEU A 1 81 ? -7.672 15.738 37.317 1.00 84.19 81 LEU A O 1
ATOM 642 N N . LEU A 1 82 ? -5.678 16.229 36.405 1.00 82.19 82 LEU A N 1
ATOM 643 C CA . LEU A 1 82 ? -4.903 15.617 37.474 1.00 82.19 82 LEU A CA 1
ATOM 644 C C . LEU A 1 82 ? -4.983 16.489 38.740 1.00 82.19 82 LEU A C 1
ATOM 646 O O . LEU A 1 82 ? -4.296 17.503 38.869 1.00 82.19 82 LEU A O 1
ATOM 650 N N . SER A 1 83 ? -5.841 16.105 39.686 1.00 82.38 83 SER A N 1
ATOM 651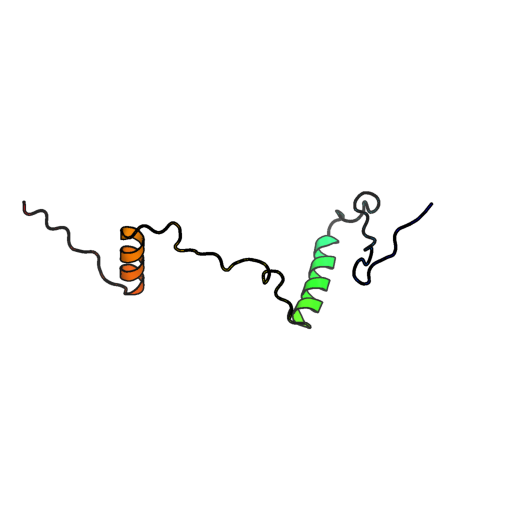 C CA . SER A 1 83 ? -5.898 16.733 41.009 1.00 82.38 83 SER A CA 1
ATOM 652 C C . SER A 1 83 ? -4.737 16.234 41.867 1.00 82.38 83 SER A C 1
ATOM 654 O O . SER A 1 83 ? -4.669 15.061 42.214 1.00 82.38 83 SER A O 1
ATOM 656 N N . MET A 1 84 ? -3.837 17.136 42.262 1.00 84.19 84 MET A N 1
ATOM 657 C CA . MET A 1 84 ? -2.717 16.821 43.163 1.00 84.19 84 MET A CA 1
ATOM 658 C C . MET A 1 84 ? -3.104 16.811 44.654 1.00 84.19 84 MET A C 1
ATOM 660 O O . MET A 1 84 ? -2.226 16.780 45.518 1.00 84.19 84 MET A O 1
ATOM 664 N N . LYS A 1 85 ? -4.400 16.865 44.988 1.00 72.88 85 LYS A N 1
ATOM 665 C CA . LYS A 1 85 ? -4.849 16.702 46.377 1.00 72.88 85 LYS A CA 1
ATOM 666 C C . LYS A 1 85 ? -4.690 15.232 46.774 1.00 72.88 85 LYS A C 1
ATOM 668 O O . LYS A 1 85 ? -5.339 14.377 46.181 1.00 72.88 85 LYS A O 1
ATOM 673 N N . ARG A 1 86 ? -3.788 14.980 47.725 1.00 70.88 86 ARG A N 1
ATOM 674 C CA . ARG A 1 86 ? -3.620 13.682 48.388 1.00 70.88 86 ARG A CA 1
ATOM 675 C C . ARG A 1 86 ? -4.765 13.410 49.351 1.00 70.88 86 ARG A C 1
ATOM 677 O O . ARG A 1 86 ? -5.225 14.391 49.978 1.00 70.88 86 ARG A O 1
#

InterPro domains:
  IPR008409 Pre-mRNA-splicing factor SPF27 [PF05700] (12-86)
  IPR008409 Pre-mRNA-splicing factor SPF27 [PTHR13296] (9-86)

Foldseek 3Di:
DDDDDDDPPDDPDDDDPVVCVCCPPPCNVVVVVVVVVVVCVVDPDPDDPCVVPDDDDPCPPPDPVNVVVVVCVVVVHDDDDDDPDD

Organism: Gasterosteus aculeatus (NCBI:txid69293)

pLDDT: mean 82.65, std 13.77, range [40.03, 95.0]